Protein AF-A0A349UMK8-F1 (afdb_monomer)

Mean predicted aligned error: 2.72 Å

Solvent-accessible surface area (backbone atoms only — not comparable to full-atom values): 3852 Å² total; per-residue (Å²): 140,88,83,84,80,57,91,55,98,87,51,82,62,90,83,78,96,69,61,79,90,45,47,52,78,76,40,54,64,72,68,37,87,84,64,70,69,101,70,88,88,87,86,84,87,86,67,99,65,133

Secondary structure (DSSP, 8-state):
----S---SS------SS-GGGHHHH-GGGGSTT---S---------S--

pLDDT: mean 95.85, std 5.21, range [65.69, 98.19]

Structure (mmCIF, N/CA/C/O backbone):
data_AF-A0A349UMK8-F1
#
_entry.id   AF-A0A349UMK8-F1
#
loop_
_atom_site.group_PDB
_atom_site.id
_atom_site.type_symbol
_atom_site.label_atom_id
_atom_site.label_alt_id
_atom_site.label_comp_id
_atom_site.label_asym_id
_atom_site.label_entity_id
_atom_site.label_seq_id
_atom_site.pdbx_PDB_ins_code
_atom_site.Cartn_x
_atom_site.Cartn_y
_atom_site.Cartn_z
_atom_site.occupancy
_atom_site.B_iso_or_equiv
_atom_site.auth_seq_id
_atom_site.auth_comp_id
_atom_site.auth_asym_id
_atom_site.auth_atom_id
_atom_site.pdbx_PDB_model_num
ATOM 1 N N . ASP A 1 1 ? 21.305 -4.908 5.320 1.00 79.19 1 ASP A N 1
ATOM 2 C CA . ASP A 1 1 ? 20.873 -3.705 6.059 1.00 79.19 1 ASP A CA 1
ATOM 3 C C . ASP A 1 1 ? 19.472 -3.855 6.613 1.00 79.19 1 ASP A C 1
ATOM 5 O O . ASP A 1 1 ? 18.677 -4.608 6.064 1.00 79.19 1 ASP A O 1
ATOM 9 N N . PHE A 1 2 ? 19.196 -3.164 7.715 1.00 95.69 2 PHE A N 1
ATOM 10 C CA . PHE A 1 2 ? 17.927 -3.194 8.438 1.00 95.69 2 PHE A CA 1
ATOM 11 C C . PHE A 1 2 ? 17.265 -1.815 8.373 1.00 95.69 2 PHE A C 1
ATOM 13 O O . PHE A 1 2 ? 17.926 -0.801 8.592 1.00 95.69 2 PHE A O 1
ATOM 20 N N . TYR A 1 3 ? 15.964 -1.775 8.082 1.00 97.06 3 TYR A N 1
ATOM 21 C CA . TYR A 1 3 ? 15.194 -0.536 8.029 1.00 97.06 3 TYR A CA 1
ATOM 22 C C . TYR A 1 3 ? 13.725 -0.787 8.383 1.00 97.06 3 TYR A C 1
ATOM 24 O O . TYR A 1 3 ? 13.080 -1.660 7.805 1.00 97.06 3 TYR A O 1
ATOM 32 N N . VAL A 1 4 ? 13.184 0.012 9.306 1.00 97.88 4 VAL A N 1
ATOM 33 C CA . VAL A 1 4 ? 11.768 -0.028 9.695 1.00 97.88 4 VAL A CA 1
ATOM 34 C C . VAL A 1 4 ? 10.992 0.983 8.855 1.00 97.88 4 VAL A C 1
ATOM 36 O O . VAL A 1 4 ? 11.255 2.181 8.914 1.00 97.88 4 VAL A O 1
ATOM 39 N N . VAL A 1 5 ? 10.032 0.501 8.064 1.00 97.88 5 VAL A N 1
ATOM 40 C CA . VAL A 1 5 ? 9.261 1.331 7.122 1.00 97.88 5 VAL A CA 1
ATOM 41 C C . VAL A 1 5 ? 8.232 2.213 7.831 1.00 97.88 5 VAL A C 1
ATOM 43 O O . VAL A 1 5 ? 8.088 3.388 7.500 1.00 97.88 5 VAL A O 1
ATOM 46 N N . SER A 1 6 ? 7.540 1.654 8.818 1.00 98.06 6 SER A N 1
ATOM 47 C CA . SER A 1 6 ? 6.609 2.353 9.702 1.00 98.06 6 SER A CA 1
ATOM 48 C C . SER A 1 6 ? 6.454 1.551 10.992 1.00 98.06 6 SER A C 1
ATOM 50 O O . SER A 1 6 ? 6.411 0.324 10.940 1.00 98.06 6 SER A O 1
ATOM 52 N N . MET A 1 7 ? 6.338 2.229 12.133 1.00 98.19 7 MET A N 1
ATOM 53 C CA . MET A 1 7 ? 6.026 1.615 13.428 1.00 98.19 7 MET A CA 1
ATOM 54 C C . MET A 1 7 ? 5.047 2.522 14.172 1.00 98.19 7 MET A C 1
ATOM 56 O O . MET A 1 7 ? 5.434 3.404 14.932 1.00 98.19 7 MET A O 1
ATOM 60 N N . SER A 1 8 ? 3.763 2.361 13.868 1.00 98.06 8 SER A N 1
ATOM 61 C CA .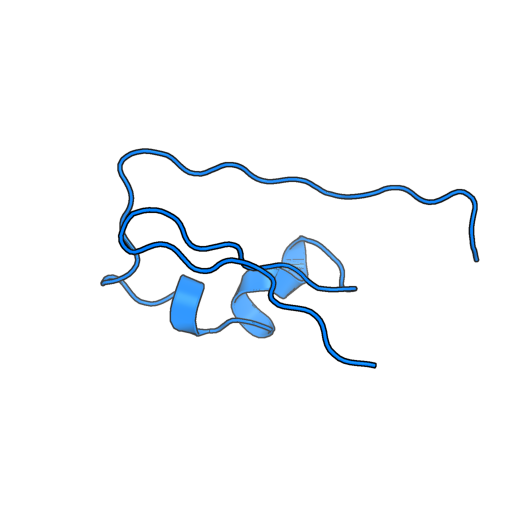 SER A 1 8 ? 2.670 3.157 14.423 1.00 98.06 8 SER A CA 1
ATOM 62 C C . SER A 1 8 ? 1.408 2.304 14.468 1.00 98.06 8 SER A C 1
ATOM 64 O O . SER A 1 8 ? 1.207 1.445 13.616 1.00 98.06 8 SER A O 1
ATOM 66 N N . CYS A 1 9 ? 0.541 2.555 15.448 1.00 97.75 9 CYS A N 1
ATOM 67 C CA . CYS A 1 9 ? -0.778 1.926 15.529 1.00 97.75 9 CYS A CA 1
ATOM 68 C C . CYS A 1 9 ? -1.839 2.623 14.661 1.00 97.75 9 CYS A C 1
ATOM 70 O O . CYS A 1 9 ? -2.965 2.147 14.583 1.00 97.75 9 CYS A O 1
ATOM 72 N N . ARG A 1 10 ? -1.504 3.765 14.042 1.00 97.75 10 ARG A N 1
ATOM 73 C CA . ARG A 1 10 ? -2.447 4.592 13.262 1.00 97.75 10 ARG A CA 1
ATOM 74 C C . ARG A 1 10 ? -2.068 4.729 11.794 1.00 97.75 10 ARG A C 1
ATOM 76 O O . ARG A 1 10 ? -2.871 5.204 11.000 1.00 97.75 10 ARG A O 1
ATOM 83 N N . THR A 1 11 ? -0.830 4.402 11.438 1.00 97.69 11 THR A N 1
ATOM 84 C CA . THR A 1 11 ? -0.308 4.624 10.089 1.00 97.69 11 THR A CA 1
ATOM 85 C C . THR A 1 11 ? 0.642 3.504 9.728 1.00 97.69 11 THR A C 1
ATOM 87 O O . THR A 1 11 ? 1.571 3.202 10.476 1.00 97.69 11 THR A O 1
ATOM 90 N N . VAL A 1 12 ? 0.420 2.925 8.557 1.00 98.00 12 VAL A N 1
ATOM 91 C CA . VAL A 1 12 ? 1.259 1.889 7.969 1.00 98.00 12 VAL A CA 1
ATOM 92 C C . VAL A 1 12 ? 1.685 2.341 6.579 1.00 98.00 12 VAL A C 1
ATOM 94 O O . VAL A 1 12 ? 0.904 2.958 5.856 1.00 98.00 12 VAL A O 1
ATOM 97 N N . CYS A 1 13 ? 2.938 2.076 6.223 1.00 98.19 13 CYS A N 1
ATOM 98 C CA . CYS A 1 13 ? 3.497 2.441 4.929 1.00 98.19 13 CYS A CA 1
ATOM 99 C C . CYS A 1 13 ? 3.864 1.178 4.146 1.00 98.19 13 CYS A C 1
ATOM 101 O O . CYS A 1 13 ? 4.771 0.442 4.534 1.00 98.19 13 CYS A O 1
ATOM 103 N N . TYR A 1 14 ? 3.216 0.986 3.000 1.00 98.06 14 TYR A N 1
ATOM 104 C CA . TYR A 1 14 ? 3.585 -0.013 2.001 1.00 98.06 14 TYR A C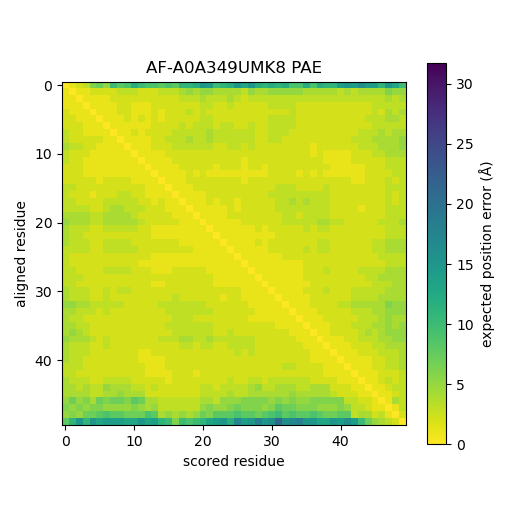A 1
ATOM 105 C C . TYR A 1 14 ? 4.481 0.647 0.959 1.00 98.06 14 TYR A C 1
ATOM 107 O O . TYR A 1 14 ? 4.051 1.562 0.258 1.00 98.06 14 TYR A O 1
ATOM 115 N N . LYS A 1 15 ? 5.749 0.231 0.874 1.00 97.56 15 LYS A N 1
ATOM 116 C CA . LYS A 1 15 ? 6.682 0.766 -0.125 1.00 97.56 15 LYS A CA 1
ATOM 117 C C . LYS A 1 15 ? 7.621 -0.311 -0.639 1.00 97.56 15 LYS A C 1
ATOM 119 O O . LYS A 1 15 ? 8.106 -1.134 0.129 1.00 97.56 15 LYS A O 1
ATOM 124 N N . GLY A 1 16 ? 7.955 -0.225 -1.918 1.00 96.44 16 GLY A N 1
ATOM 125 C CA . GLY A 1 16 ? 8.927 -1.106 -2.543 1.00 96.44 16 GLY A CA 1
ATOM 126 C C . GLY A 1 16 ? 9.461 -0.535 -3.848 1.00 96.44 16 GLY A C 1
ATOM 127 O O . GLY A 1 16 ? 9.112 0.575 -4.251 1.00 96.44 16 GLY A O 1
ATOM 128 N N . MET A 1 17 ? 10.344 -1.301 -4.482 1.00 96.31 17 MET A N 1
ATOM 129 C CA . MET A 1 17 ? 10.966 -0.970 -5.763 1.00 96.31 17 MET A CA 1
ATOM 130 C C . MET A 1 17 ? 10.301 -1.790 -6.872 1.00 96.31 17 MET A C 1
ATOM 132 O O . MET A 1 17 ? 10.818 -2.820 -7.289 1.00 96.31 17 MET A O 1
ATOM 136 N N . 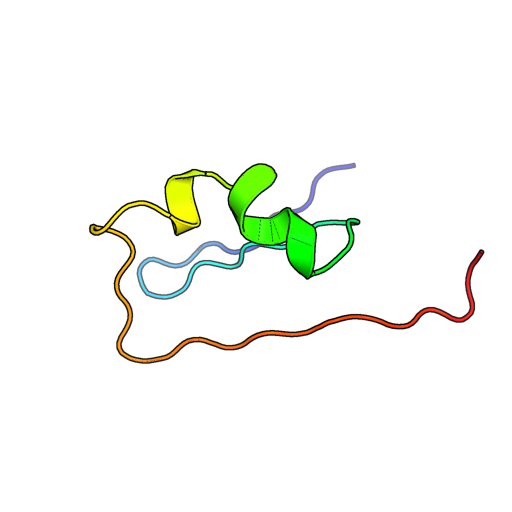PHE A 1 18 ? 9.124 -1.350 -7.305 1.00 96.38 18 PHE A N 1
ATOM 137 C CA . PHE A 1 18 ? 8.340 -1.957 -8.384 1.00 96.38 18 PHE A CA 1
ATOM 138 C C . PHE A 1 18 ? 7.468 -0.885 -9.053 1.00 96.38 18 PHE A C 1
ATOM 140 O O . PHE A 1 18 ? 7.342 0.232 -8.540 1.00 96.38 18 PHE A O 1
ATOM 147 N N . PHE A 1 19 ? 6.868 -1.192 -10.205 1.00 96.31 19 PHE A N 1
ATOM 148 C CA . PHE A 1 19 ? 5.979 -0.240 -10.873 1.00 96.31 19 PHE A CA 1
ATOM 149 C C . PHE A 1 19 ? 4.665 -0.079 -10.106 1.00 96.31 19 PHE A C 1
ATOM 151 O O . PHE A 1 19 ? 4.118 -1.055 -9.603 1.00 96.31 19 PHE A O 1
ATOM 158 N N . ALA A 1 20 ? 4.103 1.132 -10.077 1.00 95.31 20 ALA A N 1
ATOM 159 C CA . ALA A 1 20 ? 2.897 1.424 -9.295 1.00 95.31 20 ALA A CA 1
ATOM 160 C C . ALA A 1 20 ? 1.709 0.489 -9.607 1.00 95.31 20 ALA A C 1
ATOM 162 O O . ALA A 1 20 ? 0.986 0.093 -8.698 1.00 95.31 20 ALA A O 1
ATOM 163 N N . HIS A 1 21 ? 1.543 0.060 -10.864 1.00 95.38 21 HIS A N 1
ATOM 164 C CA . HIS A 1 21 ? 0.473 -0.865 -11.263 1.00 95.38 21 HIS A CA 1
ATOM 165 C C . HIS A 1 21 ? 0.631 -2.289 -10.694 1.00 95.38 21 HIS A C 1
ATOM 167 O O . HIS A 1 21 ? -0.323 -3.060 -10.707 1.00 95.38 21 HIS A O 1
ATOM 173 N N . GLN A 1 22 ? 1.815 -2.648 -10.192 1.00 97.19 22 GLN A N 1
ATOM 174 C CA . GLN A 1 22 ? 2.099 -3.95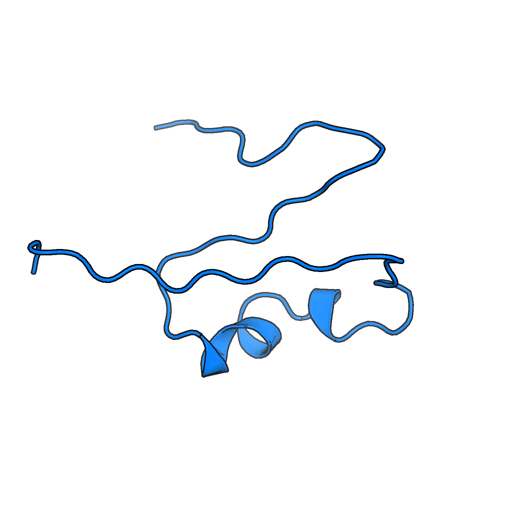1 -9.585 1.00 97.19 22 GLN A CA 1
ATOM 175 C C . GLN A 1 22 ? 1.826 -3.968 -8.075 1.00 97.19 22 GLN A C 1
ATOM 177 O O . GLN A 1 22 ? 1.932 -5.026 -7.463 1.00 97.19 22 GLN A O 1
ATOM 182 N N . LEU A 1 23 ? 1.467 -2.827 -7.470 1.00 96.50 23 LEU A N 1
ATOM 183 C CA . LEU A 1 23 ? 1.329 -2.667 -6.019 1.00 96.50 23 LEU A CA 1
ATOM 184 C C . LEU A 1 23 ? 0.456 -3.753 -5.376 1.00 96.50 23 LEU A C 1
ATOM 186 O O . LEU A 1 23 ? 0.911 -4.422 -4.458 1.00 96.50 23 LEU A O 1
ATOM 190 N N . PHE A 1 24 ? -0.753 -3.968 -5.896 1.00 95.88 24 PHE A N 1
ATOM 191 C CA . PHE A 1 24 ? -1.700 -4.953 -5.359 1.00 95.88 24 PHE A CA 1
ATOM 192 C C . PHE A 1 24 ? -1.291 -6.405 -5.629 1.00 95.88 24 PHE A C 1
ATOM 194 O O . PHE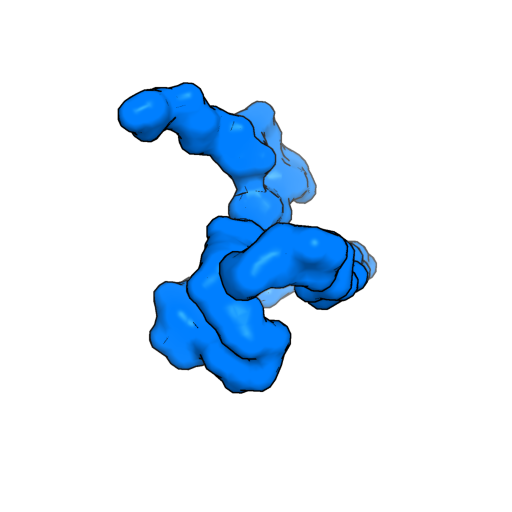 A 1 24 ? -1.678 -7.302 -4.892 1.00 95.88 24 PHE A O 1
ATOM 201 N N . ALA A 1 25 ? -0.497 -6.655 -6.674 1.00 96.75 25 ALA A N 1
ATOM 202 C CA . ALA A 1 25 ? 0.055 -7.984 -6.924 1.00 96.75 25 ALA A CA 1
ATOM 203 C C . ALA A 1 25 ? 1.226 -8.292 -5.977 1.00 96.75 25 ALA A C 1
ATOM 205 O O . ALA A 1 25 ? 1.413 -9.438 -5.579 1.00 96.75 25 ALA A O 1
ATOM 206 N N . TYR A 1 26 ? 2.014 -7.272 -5.622 1.00 97.94 26 TYR A N 1
ATOM 207 C CA . TYR A 1 26 ? 3.159 -7.405 -4.722 1.00 97.94 26 TYR A CA 1
ATOM 208 C C . TYR A 1 26 ? 2.749 -7.426 -3.242 1.00 97.94 26 TYR A C 1
ATOM 210 O O . TYR A 1 26 ? 3.323 -8.176 -2.455 1.00 97.94 26 TYR A O 1
ATOM 218 N N . TYR A 1 27 ? 1.742 -6.631 -2.877 1.00 98.12 27 TYR A N 1
ATOM 219 C CA . TYR A 1 27 ? 1.127 -6.568 -1.552 1.00 98.12 27 TYR A CA 1
ATOM 220 C C . TYR A 1 27 ? -0.363 -6.947 -1.657 1.00 98.12 27 TYR A C 1
ATOM 222 O O . TYR A 1 27 ? -1.213 -6.061 -1.772 1.00 98.12 27 TYR A O 1
ATOM 230 N N . PRO A 1 28 ? -0.699 -8.256 -1.665 1.00 97.19 28 PRO A N 1
ATOM 231 C CA . PRO A 1 28 ? -2.081 -8.725 -1.811 1.00 97.19 28 PRO A CA 1
ATOM 232 C C . PRO A 1 28 ? -3.004 -8.319 -0.662 1.00 97.19 28 PRO A C 1
ATOM 234 O O . PRO A 1 28 ? -4.218 -8.292 -0.829 1.00 97.19 28 PRO A O 1
ATOM 237 N N . ASP A 1 29 ? -2.443 -7.997 0.500 1.00 97.56 29 ASP A N 1
ATOM 238 C CA . ASP A 1 29 ? -3.187 -7.476 1.642 1.00 97.56 29 ASP A CA 1
ATOM 239 C C . ASP A 1 29 ? -3.862 -6.136 1.339 1.00 97.56 29 ASP A C 1
ATOM 241 O O . ASP A 1 29 ? -4.965 -5.906 1.818 1.00 97.56 29 ASP A O 1
ATOM 245 N N . LEU A 1 30 ? -3.289 -5.297 0.471 1.00 96.81 30 LEU A N 1
ATOM 246 C CA . LEU A 1 30 ? -3.947 -4.065 0.016 1.00 96.81 30 LEU A CA 1
ATOM 247 C C . LEU A 1 30 ? -5.228 -4.317 -0.799 1.00 96.81 30 LEU A C 1
ATOM 249 O O . LEU A 1 30 ? -5.999 -3.383 -1.000 1.00 96.81 30 LEU A O 1
ATOM 253 N N . ALA A 1 31 ? -5.452 -5.540 -1.291 1.00 96.19 31 ALA A N 1
ATOM 254 C CA . ALA A 1 31 ? -6.687 -5.926 -1.976 1.00 96.19 31 ALA A CA 1
ATOM 255 C C . ALA A 1 31 ? -7.746 -6.517 -1.024 1.00 96.19 31 ALA A C 1
ATOM 257 O O . ALA A 1 31 ? -8.854 -6.821 -1.464 1.00 96.19 31 ALA A O 1
ATOM 258 N N . ASP A 1 32 ? -7.418 -6.702 0.257 1.00 97.62 32 ASP A N 1
ATOM 259 C CA . ASP A 1 32 ? -8.343 -7.203 1.272 1.00 97.62 32 ASP A CA 1
ATOM 260 C C . ASP A 1 32 ? -9.307 -6.093 1.719 1.00 97.62 32 ASP A C 1
ATOM 262 O O . ASP A 1 32 ? -8.888 -4.983 2.043 1.00 97.62 32 ASP A O 1
ATOM 266 N N . GLU A 1 33 ? -10.603 -6.403 1.794 1.00 97.19 33 GLU A N 1
ATOM 267 C CA . GLU A 1 33 ? -11.654 -5.451 2.185 1.00 97.19 33 GLU A CA 1
ATOM 268 C C . GLU A 1 33 ? -11.466 -4.882 3.601 1.00 97.19 33 GLU A C 1
ATOM 270 O O . GLU A 1 33 ? -11.984 -3.811 3.912 1.00 97.19 33 GLU A O 1
ATOM 275 N N . ARG A 1 34 ? -10.706 -5.567 4.466 1.00 97.56 34 ARG A N 1
ATOM 276 C CA . ARG A 1 34 ? -10.385 -5.094 5.822 1.00 97.56 34 ARG A CA 1
ATOM 277 C C . ARG A 1 34 ? -9.345 -3.974 5.829 1.00 97.56 34 ARG A C 1
ATOM 279 O O . ARG A 1 34 ? -9.170 -3.326 6.862 1.00 97.56 34 ARG A O 1
ATOM 286 N N . VAL A 1 35 ? -8.627 -3.754 4.725 1.00 96.69 35 VAL A N 1
ATOM 287 C CA . VAL A 1 35 ? -7.675 -2.644 4.589 1.00 96.69 35 VAL A CA 1
ATOM 288 C C . VAL A 1 35 ? -8.432 -1.394 4.158 1.00 96.69 35 VAL A C 1
ATOM 290 O O . VAL A 1 35 ? -8.412 -0.959 3.010 1.00 96.69 35 VAL A O 1
ATOM 293 N N . GLU A 1 36 ? -9.110 -0.803 5.133 1.00 97.31 36 GLU A N 1
ATOM 294 C CA . GLU A 1 36 ? -9.825 0.457 4.990 1.00 97.31 36 GLU A CA 1
ATOM 295 C C . GLU A 1 36 ? -9.081 1.598 5.692 1.00 97.31 36 GLU A C 1
ATOM 297 O O . GLU A 1 36 ? -8.408 1.423 6.710 1.00 97.31 36 GLU A O 1
ATOM 302 N N . SER A 1 37 ? -9.187 2.804 5.139 1.00 97.25 37 SER A N 1
ATOM 303 C CA . SER A 1 37 ? -8.634 4.001 5.763 1.00 97.25 37 SER A CA 1
ATOM 304 C C . SER A 1 37 ? -9.442 5.225 5.366 1.00 97.25 37 SER A C 1
ATOM 306 O O . SER A 1 37 ? -9.849 5.370 4.216 1.00 97.25 37 SER A O 1
ATOM 308 N N . ALA A 1 38 ? -9.602 6.156 6.307 1.00 98.00 38 ALA A N 1
ATOM 309 C CA . ALA A 1 38 ? -10.192 7.463 6.029 1.00 98.00 38 ALA A CA 1
ATOM 310 C C . ALA A 1 38 ? -9.328 8.313 5.075 1.00 98.00 38 ALA A C 1
ATOM 312 O O . ALA A 1 38 ? -9.828 9.254 4.461 1.00 98.00 38 ALA A O 1
ATOM 313 N N . LEU A 1 39 ? -8.029 8.007 4.965 1.00 97.62 39 LEU A N 1
ATOM 314 C CA . LEU A 1 39 ? -7.088 8.703 4.090 1.00 97.62 39 LEU A CA 1
ATOM 315 C C . LEU A 1 39 ? -6.025 7.740 3.552 1.00 97.62 39 LEU A C 1
ATOM 317 O O . LEU A 1 39 ? -5.453 6.947 4.301 1.00 97.62 39 LEU A O 1
ATOM 321 N N . CYS A 1 40 ? -5.698 7.874 2.269 1.00 97.06 40 CYS A N 1
ATOM 322 C CA . CYS A 1 40 ? -4.575 7.188 1.638 1.00 97.06 40 CYS A CA 1
ATOM 323 C C . CYS A 1 40 ? -3.684 8.199 0.904 1.00 97.06 40 CYS A C 1
ATOM 325 O O . CYS A 1 40 ? -4.182 9.143 0.290 1.00 97.06 40 CYS A O 1
ATOM 327 N N . LEU A 1 41 ? -2.366 8.001 0.976 1.00 97.50 41 LEU A N 1
ATOM 328 C CA . LEU A 1 41 ? -1.368 8.788 0.254 1.00 97.50 41 LEU A CA 1
ATOM 329 C C . LEU A 1 41 ? -0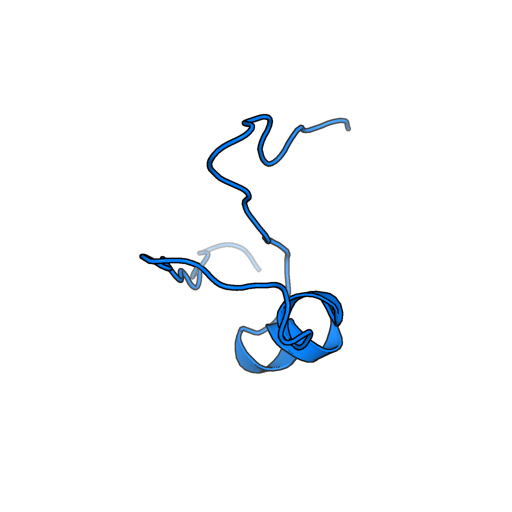.545 7.856 -0.631 1.00 97.50 41 LEU A C 1
ATOM 331 O O . LEU A 1 41 ? 0.015 6.872 -0.151 1.00 97.50 41 LEU A O 1
ATOM 335 N N . VAL A 1 42 ? -0.441 8.196 -1.914 1.00 97.25 42 VAL A N 1
ATOM 336 C CA . VAL A 1 42 ? 0.322 7.430 -2.905 1.00 97.25 42 VAL A CA 1
ATOM 337 C C . VAL A 1 42 ? 1.476 8.263 -3.447 1.00 97.25 42 VAL A C 1
ATOM 339 O O . VAL A 1 42 ? 1.355 9.471 -3.646 1.00 97.25 42 VAL A O 1
ATOM 342 N N . HIS A 1 43 ? 2.613 7.615 -3.693 1.00 97.62 43 HIS A N 1
ATOM 343 C CA . HIS A 1 43 ? 3.788 8.260 -4.263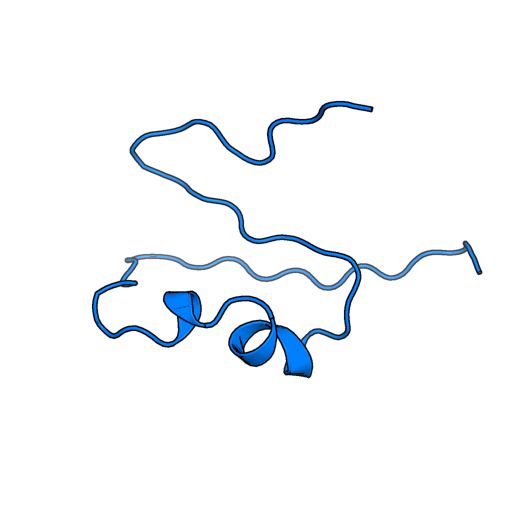 1.00 97.62 43 HIS A CA 1
ATOM 344 C C . HIS A 1 43 ? 4.517 7.307 -5.206 1.00 97.62 43 HIS A C 1
ATOM 346 O O . HIS A 1 43 ? 4.847 6.184 -4.829 1.00 97.62 43 HIS A O 1
ATOM 352 N N . GLN A 1 44 ? 4.827 7.789 -6.409 1.00 97.00 44 GLN A N 1
ATOM 353 C CA . GLN A 1 44 ? 5.738 7.121 -7.328 1.00 97.00 44 GLN A CA 1
ATOM 354 C C . GLN A 1 44 ? 7.019 7.944 -7.437 1.00 97.00 44 GLN A C 1
ATOM 356 O O . GLN A 1 44 ? 6.988 9.129 -7.773 1.00 97.00 44 GLN A O 1
ATOM 361 N N . ARG A 1 45 ? 8.152 7.300 -7.151 1.00 96.25 45 ARG A N 1
ATOM 362 C CA . ARG A 1 45 ? 9.465 7.938 -7.209 1.00 96.25 45 ARG A CA 1
ATOM 363 C C . ARG A 1 45 ? 10.017 7.877 -8.629 1.00 96.25 45 ARG A C 1
ATOM 365 O O . ARG A 1 45 ? 10.085 6.798 -9.210 1.00 96.25 45 ARG A O 1
ATOM 372 N N . TYR A 1 46 ? 10.507 9.005 -9.132 1.00 94.81 46 TYR A N 1
ATOM 373 C CA . TYR A 1 46 ? 11.484 9.026 -10.220 1.00 94.81 46 TYR A CA 1
ATOM 374 C C . TYR A 1 46 ? 12.882 9.201 -9.623 1.00 94.81 46 TYR A C 1
ATOM 376 O O . TYR 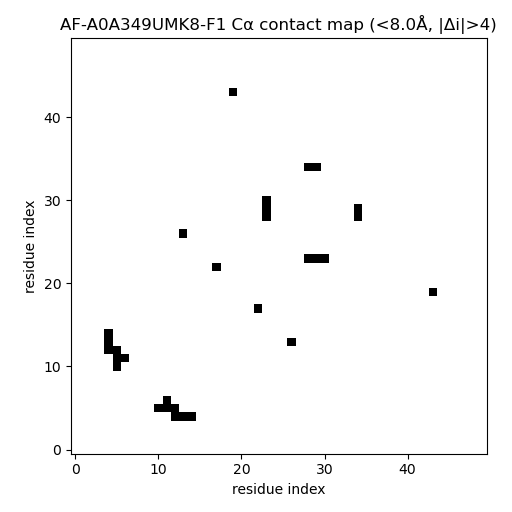A 1 46 ? 13.069 9.982 -8.689 1.00 94.81 46 TYR A O 1
ATOM 384 N N . SER A 1 47 ? 13.862 8.453 -10.120 1.00 92.19 47 SER A N 1
ATOM 385 C CA . SER A 1 47 ? 15.252 8.539 -9.674 1.00 92.19 47 SER A CA 1
ATOM 386 C C . SER A 1 47 ? 16.122 8.920 -10.862 1.00 92.19 47 SER A C 1
ATOM 388 O O . SER A 1 47 ? 15.868 8.483 -11.974 1.00 92.19 47 SER A O 1
ATOM 390 N N . THR A 1 48 ? 17.167 9.706 -10.623 1.00 95.62 48 THR A N 1
ATOM 391 C CA . THR A 1 48 ? 18.255 9.918 -11.592 1.00 95.62 48 THR A CA 1
ATOM 392 C C . THR A 1 48 ? 19.291 8.790 -11.550 1.00 95.62 48 THR A C 1
ATOM 394 O O . THR A 1 48 ? 20.360 8.917 -12.137 1.00 95.62 48 THR A O 1
ATOM 397 N N . ASN A 1 49 ? 18.994 7.721 -10.809 1.00 88.88 49 ASN A N 1
ATOM 398 C CA . ASN A 1 49 ? 19.781 6.499 -10.768 1.00 88.88 49 ASN A CA 1
ATOM 399 C C . ASN A 1 49 ? 19.232 5.532 -11.821 1.00 88.88 49 ASN A C 1
ATOM 401 O O . ASN A 1 49 ? 18.065 5.635 -12.200 1.00 88.88 49 ASN A O 1
ATOM 405 N N . THR A 1 50 ? 20.085 4.621 -12.268 1.00 65.69 50 THR A N 1
ATOM 4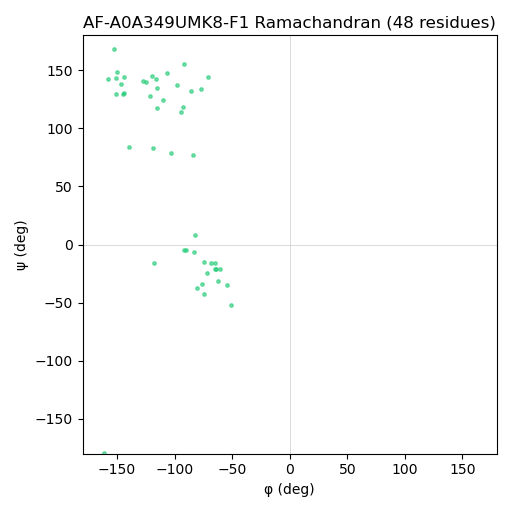06 C CA . THR A 1 50 ? 19.773 3.587 -13.257 1.00 65.69 50 THR A CA 1
ATOM 407 C C . THR A 1 50 ? 18.704 2.609 -12.789 1.00 65.69 50 THR A C 1
ATOM 409 O O . THR A 1 50 ? 18.719 2.239 -11.590 1.00 65.69 50 THR A O 1
#

Sequence (50 aa):
DFYVVSMSCRTVCYKGMFFAHQLFAYYPDLADERVESALCLVHQRYSTNT

Radius of gyration: 12.71 Å; Cα contacts (8 Å, |Δi|>4): 15; chains: 1; bounding box: 32×19×29 Å

Foldseek 3Di:
DDDDQDDDPQDDDDDDDDDPVCSCVVVVVCVDPVPDDPDDDDDDDDDPPD